Protein AF-A0A840I1Z5-F1 (afdb_monomer)

Mean predicted aligned error: 14.76 Å

pLDDT: mean 71.15, std 14.46, range [42.66, 92.38]

Radius of gyration: 22.09 Å; Cα contacts (8 Å, |Δi|>4): 33; chains: 1; bounding box: 58×57×35 Å

Organism: NCBI:txid1173995

Solvent-accessible surface area (backbone atoms only — not comparable to full-atom values): 5655 Å² total; per-residue (Å²): 132,91,75,90,80,50,57,66,56,56,51,31,54,74,70,66,71,47,53,74,72,56,42,54,51,51,52,50,53,30,59,77,65,73,41,53,72,72,54,46,46,54,48,43,53,55,50,51,50,51,51,51,50,48,54,54,38,64,70,34,73,67,56,36,52,54,52,51,52,52,53,51,52,50,53,55,58,62,56,63,79,67,66,72,81,78,79,87,85,77,79,88,133

Foldseek 3Di:
DQDDDALVLLVCLVVVNDDPVSVVNVVCVCVVVVHDSVRVNVVRVVVVVVVVVVVVCVVDPVSVVVVVVVVVVVVVVVVVVPDDPPDPDDDDD

Sequence (93 aa):
MVHLITEQDIHAYVDDELTPARRRAVEAFLADRHLSLAQAVTYLRTTFDLRSLKREIYADDALRGEVEALLARRRAKTGEEGAAPLEKSRSSS

Secondary structure (DSSP, 8-state):
------HHHHHHHHTT-S-HHHHHHHHHHHHHTT--HHHHHHHHHHHHHHHHHHHHHTTS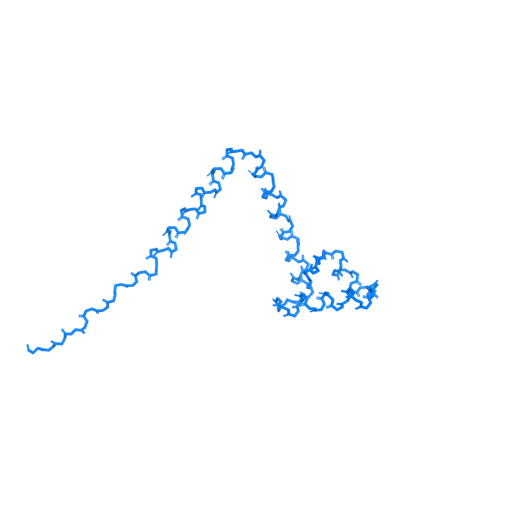HHHHHHHHHHHHHHHHHHHHTT-----------

Structure (mmCIF, N/CA/C/O backbone):
data_AF-A0A840I1Z5-F1
#
_entry.id   AF-A0A840I1Z5-F1
#
loop_
_atom_site.group_PDB
_atom_site.id
_atom_site.type_symbol
_atom_site.label_atom_id
_atom_site.label_alt_id
_atom_site.label_comp_id
_atom_site.label_asym_id
_atom_site.label_entity_id
_atom_site.label_seq_id
_atom_site.pdbx_PDB_ins_code
_atom_site.Cartn_x
_atom_site.Cartn_y
_atom_site.Cartn_z
_atom_site.occupancy
_atom_site.B_iso_or_equiv
_atom_site.auth_seq_id
_atom_site.auth_comp_id
_atom_site.auth_asym_id
_atom_site.auth_atom_id
_atom_site.pdbx_PDB_model_num
ATOM 1 N N . MET A 1 1 ? -10.570 -11.199 -6.498 1.00 45.41 1 MET A N 1
ATOM 2 C CA . MET A 1 1 ? -10.638 -9.814 -7.012 1.00 45.41 1 MET A CA 1
ATOM 3 C C . MET A 1 1 ? -9.496 -9.053 -6.356 1.00 45.41 1 MET A C 1
ATOM 5 O O . MET A 1 1 ? -9.431 -9.054 -5.136 1.00 45.41 1 MET A O 1
ATOM 9 N N . VAL A 1 2 ? -8.529 -8.537 -7.118 1.00 53.41 2 VAL A N 1
ATOM 10 C CA . VAL A 1 2 ? -7.357 -7.861 -6.531 1.00 53.41 2 VAL A CA 1
ATOM 11 C C . VAL A 1 2 ? -7.771 -6.432 -6.189 1.00 53.41 2 VAL A C 1
ATOM 13 O O . VAL A 1 2 ? -7.927 -5.604 -7.082 1.00 53.41 2 VAL A O 1
ATOM 16 N N . HIS A 1 3 ? -8.020 -6.153 -4.910 1.00 66.88 3 HIS A N 1
ATOM 17 C CA . HIS A 1 3 ? -8.313 -4.797 -4.457 1.00 66.88 3 HIS A CA 1
ATOM 18 C C . HIS A 1 3 ? -7.009 -4.001 -4.395 1.00 66.88 3 HIS A C 1
ATOM 20 O O . HIS A 1 3 ? -6.072 -4.383 -3.697 1.00 66.88 3 HIS A O 1
ATOM 26 N N . LEU A 1 4 ? -6.937 -2.901 -5.147 1.00 78.69 4 LEU A N 1
ATOM 27 C CA . LEU A 1 4 ? -5.826 -1.963 -5.034 1.00 78.69 4 LEU A CA 1
ATOM 28 C C . LEU A 1 4 ? -5.960 -1.227 -3.696 1.00 78.69 4 LEU A C 1
ATOM 30 O O . LEU A 1 4 ? -6.879 -0.422 -3.542 1.00 78.69 4 LEU A O 1
ATOM 34 N N . ILE A 1 5 ? -5.074 -1.544 -2.751 1.00 83.50 5 ILE A N 1
ATOM 35 C CA . ILE A 1 5 ? -4.946 -0.853 -1.464 1.00 83.50 5 ILE A CA 1
ATOM 36 C C . ILE A 1 5 ? -3.946 0.289 -1.620 1.00 83.50 5 ILE A C 1
ATOM 38 O O . ILE A 1 5 ? -2.858 0.098 -2.170 1.00 83.50 5 ILE A O 1
ATOM 42 N N . THR A 1 6 ? -4.334 1.475 -1.166 1.00 83.69 6 THR A N 1
ATOM 43 C CA . THR A 1 6 ? -3.532 2.701 -1.205 1.00 83.69 6 THR A CA 1
ATOM 44 C C . THR A 1 6 ? -3.112 3.128 0.196 1.00 83.69 6 THR A C 1
ATOM 46 O O . THR A 1 6 ? -3.621 2.613 1.189 1.00 83.69 6 THR A O 1
ATOM 49 N N . GLU A 1 7 ? -2.179 4.077 0.293 1.00 84.56 7 GLU A N 1
ATOM 50 C CA . GLU A 1 7 ? -1.791 4.653 1.588 1.00 84.56 7 GLU A CA 1
ATOM 51 C C . GLU A 1 7 ? -3.000 5.276 2.305 1.00 84.56 7 GLU A C 1
ATOM 53 O O . GLU A 1 7 ? -3.194 5.051 3.497 1.00 84.56 7 GLU A O 1
ATOM 58 N N . GLN A 1 8 ? -3.867 5.968 1.560 1.00 84.12 8 GLN A N 1
ATOM 59 C CA . GLN A 1 8 ? -5.093 6.562 2.092 1.00 84.12 8 GLN A CA 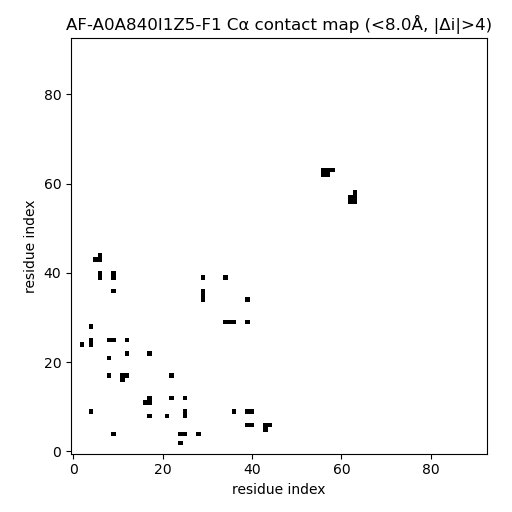1
ATOM 60 C C . GLN A 1 8 ? -6.041 5.511 2.689 1.00 84.12 8 GLN A C 1
ATOM 62 O O . GLN A 1 8 ? -6.656 5.771 3.719 1.00 84.12 8 GLN A O 1
ATOM 67 N N . ASP A 1 9 ? -6.124 4.311 2.099 1.00 85.38 9 ASP A N 1
ATOM 68 C CA . ASP A 1 9 ? -6.915 3.214 2.670 1.00 85.38 9 ASP A CA 1
ATOM 69 C C . ASP A 1 9 ? -6.349 2.754 4.030 1.00 85.38 9 ASP A C 1
ATOM 71 O O . ASP A 1 9 ? -7.118 2.398 4.918 1.00 85.38 9 ASP A O 1
ATOM 75 N N . ILE A 1 10 ? -5.023 2.769 4.221 1.00 86.69 10 ILE A N 1
ATOM 76 C CA . ILE A 1 10 ? -4.400 2.400 5.504 1.00 86.69 10 ILE A CA 1
ATOM 77 C C . ILE A 1 10 ? -4.654 3.472 6.571 1.00 86.69 10 ILE A C 1
ATOM 79 O O . ILE A 1 10 ? -4.932 3.120 7.714 1.00 86.69 10 ILE A O 1
ATOM 83 N N . HIS A 1 11 ? -4.612 4.757 6.209 1.00 85.75 11 HIS A N 1
ATOM 84 C CA . HIS A 1 11 ? -4.971 5.840 7.132 1.00 85.75 11 HIS A CA 1
ATOM 85 C C . HIS A 1 11 ? -6.443 5.762 7.546 1.00 85.75 11 HIS A C 1
ATOM 87 O O . HIS A 1 11 ? -6.731 5.641 8.732 1.00 85.75 11 HIS A O 1
ATOM 93 N N . ALA A 1 12 ? -7.359 5.654 6.580 1.00 87.50 12 ALA A N 1
ATOM 94 C CA . ALA A 1 12 ? -8.787 5.507 6.861 1.00 87.50 12 ALA A CA 1
ATOM 95 C C . ALA A 1 12 ? -9.119 4.232 7.666 1.00 87.50 12 ALA A C 1
ATOM 97 O O . ALA A 1 12 ? -10.129 4.185 8.363 1.00 87.50 12 ALA A O 1
ATOM 98 N N . TYR A 1 13 ? -8.296 3.178 7.577 1.00 88.81 13 TYR A N 1
ATOM 99 C CA . TYR A 1 13 ? -8.436 1.987 8.422 1.00 88.81 13 TYR A CA 1
ATOM 100 C C . TYR A 1 13 ? -8.129 2.289 9.895 1.00 88.81 13 TYR A C 1
ATOM 102 O O . TYR A 1 13 ? -8.809 1.764 10.773 1.00 88.81 13 TYR A O 1
ATOM 110 N N . VAL A 1 14 ? -7.118 3.120 10.166 1.00 87.69 14 VAL A N 1
ATOM 111 C CA . VAL A 1 14 ? -6.745 3.548 11.525 1.00 87.69 14 VAL A CA 1
ATOM 112 C C . VAL A 1 14 ? -7.781 4.509 12.103 1.00 87.69 14 VAL A C 1
ATOM 114 O O . VAL A 1 14 ? -8.120 4.388 13.277 1.00 87.69 14 VAL A O 1
ATOM 117 N N . ASP A 1 15 ? -8.316 5.402 11.271 1.00 90.25 15 ASP A N 1
ATOM 118 C CA . ASP A 1 15 ? -9.332 6.388 11.660 1.00 90.25 15 ASP A CA 1
ATOM 119 C C . ASP A 1 15 ? -10.759 5.795 11.741 1.00 90.25 15 ASP A C 1
ATOM 121 O O . ASP A 1 15 ? -11.717 6.496 12.051 1.00 90.25 15 ASP A O 1
ATOM 125 N N . ASP A 1 16 ? -10.912 4.487 11.495 1.00 87.81 16 ASP A N 1
ATOM 126 C CA . ASP A 1 16 ? -12.187 3.751 11.484 1.00 87.81 16 ASP A CA 1
ATOM 127 C C . ASP A 1 16 ? -13.192 4.221 10.401 1.00 87.81 16 ASP A C 1
ATOM 129 O O . ASP A 1 16 ? -14.354 3.819 10.394 1.00 87.81 16 ASP A O 1
ATOM 133 N N . GLU A 1 17 ? -12.735 4.998 9.415 1.00 92.38 17 GLU A N 1
ATOM 134 C CA . GLU A 1 17 ? -13.552 5.633 8.366 1.00 92.38 17 GLU A CA 1
ATOM 135 C C . GLU A 1 17 ? -13.815 4.735 7.139 1.00 92.38 17 GLU A C 1
ATOM 137 O O . GLU A 1 17 ? -14.483 5.129 6.177 1.00 92.38 17 GLU A O 1
ATOM 142 N N . LEU A 1 18 ? -13.301 3.501 7.133 1.00 89.56 18 LEU A N 1
ATOM 143 C CA . LEU A 1 18 ? -13.520 2.562 6.032 1.00 89.56 18 LEU A CA 1
ATOM 144 C C . LEU A 1 18 ? -14.888 1.880 6.077 1.00 89.56 18 LEU A C 1
ATOM 146 O O . LEU A 1 18 ? -15.329 1.354 7.099 1.00 89.56 18 LEU A O 1
ATOM 150 N N . THR A 1 19 ? -15.488 1.715 4.894 1.00 91.88 19 THR A N 1
ATOM 151 C CA . THR A 1 19 ? -16.639 0.816 4.728 1.00 91.88 19 THR A CA 1
ATOM 152 C C . THR A 1 19 ? -16.267 -0.633 5.089 1.00 91.88 19 THR A C 1
ATOM 154 O O . THR A 1 19 ? -15.121 -1.045 4.874 1.00 91.88 19 THR A O 1
ATOM 157 N N . PRO A 1 20 ? -17.220 -1.470 5.549 1.00 90.19 20 PRO A N 1
ATOM 158 C CA . PRO A 1 20 ? -16.931 -2.851 5.953 1.00 90.19 20 PRO A CA 1
ATOM 159 C C . PRO A 1 20 ? -16.268 -3.697 4.857 1.00 90.19 20 PRO A C 1
ATOM 161 O O . PRO A 1 20 ? -15.394 -4.516 5.133 1.00 90.19 20 PRO A O 1
ATOM 164 N N . ALA A 1 21 ? -16.651 -3.485 3.595 1.00 87.62 21 ALA A N 1
ATOM 165 C CA . ALA A 1 21 ? -16.045 -4.173 2.458 1.00 87.62 21 ALA A CA 1
ATOM 166 C C . ALA A 1 21 ? -14.585 -3.744 2.238 1.00 87.62 21 ALA A C 1
ATOM 168 O O . ALA A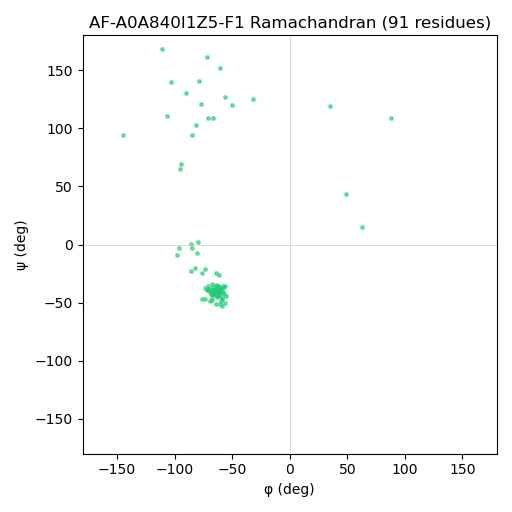 1 21 ? -13.729 -4.578 1.944 1.00 87.62 21 ALA A O 1
ATOM 169 N N . ARG A 1 22 ? -14.289 -2.450 2.405 1.00 85.88 22 ARG A N 1
ATOM 170 C CA . ARG A 1 22 ? -12.943 -1.901 2.221 1.00 85.88 22 ARG A CA 1
ATOM 171 C C . ARG A 1 22 ? -12.016 -2.275 3.372 1.00 85.88 22 ARG A C 1
ATOM 173 O O . ARG A 1 22 ? -10.871 -2.637 3.125 1.00 85.88 22 ARG A O 1
ATOM 180 N N . ARG A 1 23 ? -12.544 -2.304 4.597 1.00 89.75 23 ARG A N 1
ATOM 181 C CA . ARG A 1 23 ? -11.839 -2.799 5.783 1.00 89.75 23 ARG A CA 1
ATOM 182 C C . ARG A 1 23 ? -11.350 -4.233 5.591 1.00 89.75 23 ARG A C 1
ATOM 184 O O . ARG A 1 23 ? -10.160 -4.485 5.722 1.00 89.75 23 ARG A O 1
ATOM 191 N N . ARG A 1 24 ? -12.232 -5.141 5.156 1.00 89.94 24 ARG A N 1
ATOM 192 C CA . ARG A 1 24 ? -11.863 -6.538 4.854 1.00 89.94 24 ARG A CA 1
ATOM 193 C C . ARG A 1 24 ? -10.772 -6.648 3.790 1.00 89.94 24 ARG A C 1
ATOM 195 O O . ARG A 1 24 ? -9.933 -7.539 3.858 1.00 89.94 24 ARG A O 1
ATOM 202 N N . ALA A 1 25 ? -10.774 -5.754 2.801 1.00 87.19 25 ALA A N 1
ATOM 203 C CA . ALA A 1 25 ? -9.737 -5.730 1.774 1.00 87.19 25 ALA A CA 1
ATOM 204 C C . ALA A 1 25 ? -8.372 -5.289 2.337 1.00 87.19 25 ALA A C 1
ATOM 206 O O . ALA A 1 25 ? -7.351 -5.859 1.951 1.00 87.19 25 ALA A O 1
ATOM 207 N N . VAL A 1 26 ? -8.349 -4.324 3.264 1.00 85.75 26 VAL A N 1
ATOM 208 C CA . VAL A 1 26 ? -7.130 -3.910 3.982 1.00 85.75 26 VAL A CA 1
ATOM 209 C C . VAL A 1 26 ? -6.638 -5.018 4.914 1.00 85.75 26 VAL A C 1
ATOM 211 O O . VAL A 1 26 ? -5.459 -5.351 4.883 1.00 85.75 26 VAL A O 1
ATOM 214 N N . GLU A 1 27 ? -7.526 -5.652 5.678 1.00 88.50 27 GLU A N 1
ATOM 215 C CA . GLU A 1 27 ? -7.180 -6.783 6.552 1.00 88.50 27 GLU A CA 1
ATOM 216 C C . GLU A 1 27 ? -6.584 -7.948 5.758 1.00 88.50 27 GLU A C 1
ATOM 218 O O . GLU A 1 27 ? -5.533 -8.470 6.124 1.00 88.50 27 GLU A O 1
ATOM 223 N N . ALA A 1 28 ? -7.203 -8.313 4.631 1.00 87.19 28 ALA A N 1
ATOM 224 C CA . ALA A 1 28 ? -6.681 -9.344 3.740 1.00 87.19 28 ALA A CA 1
ATOM 225 C C . ALA A 1 28 ? -5.301 -8.970 3.182 1.00 87.19 28 ALA A C 1
ATOM 227 O O . ALA A 1 28 ? -4.421 -9.819 3.112 1.00 87.19 28 ALA A O 1
ATOM 228 N N . PHE A 1 29 ? -5.090 -7.702 2.824 1.0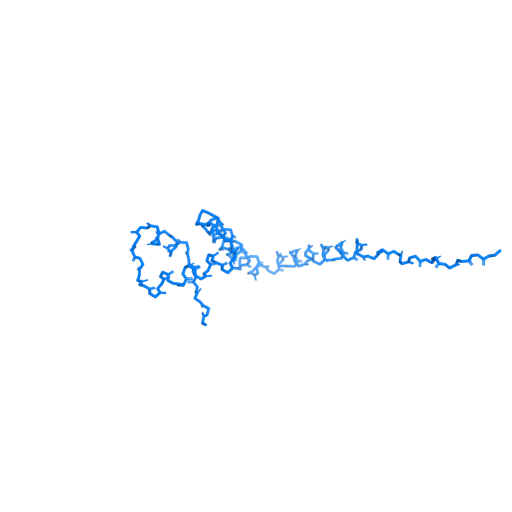0 85.38 29 PHE A N 1
ATOM 229 C CA . PHE A 1 29 ? -3.798 -7.205 2.353 1.00 85.38 29 PHE A CA 1
ATOM 230 C C . PHE A 1 29 ? -2.707 -7.270 3.431 1.00 85.38 29 PHE A C 1
ATOM 232 O O . PHE A 1 29 ? -1.581 -7.675 3.141 1.00 85.38 29 PHE A O 1
ATOM 239 N N . LEU A 1 30 ? -3.028 -6.889 4.670 1.00 85.69 30 LEU A N 1
ATOM 240 C CA . LEU A 1 30 ? -2.099 -6.958 5.800 1.00 85.69 30 LEU A CA 1
ATOM 241 C C . LEU A 1 30 ? -1.768 -8.413 6.157 1.00 85.69 30 LEU A C 1
ATOM 243 O O . LEU A 1 30 ? -0.601 -8.733 6.385 1.00 85.69 30 LEU A O 1
ATOM 247 N N . ALA A 1 31 ? -2.778 -9.288 6.156 1.00 86.19 31 ALA A N 1
ATOM 248 C CA . ALA A 1 31 ? -2.636 -10.707 6.465 1.00 86.19 31 ALA A CA 1
ATOM 249 C C . ALA A 1 31 ? -1.821 -11.459 5.402 1.00 86.19 31 ALA A C 1
ATOM 251 O O . ALA A 1 31 ? -0.880 -12.161 5.756 1.00 86.19 31 ALA A O 1
ATOM 252 N N . ASP A 1 32 ? -2.130 -11.267 4.116 1.00 83.31 32 ASP A N 1
ATOM 253 C CA . ASP A 1 32 ? -1.434 -11.905 2.985 1.00 83.31 32 ASP A CA 1
ATOM 254 C C . ASP A 1 32 ? 0.067 -11.594 2.982 1.00 83.31 32 ASP A C 1
ATOM 256 O O . ASP A 1 32 ? 0.903 -12.445 2.684 1.00 83.31 32 ASP A O 1
ATOM 260 N N . ARG A 1 33 ? 0.422 -10.365 3.364 1.00 78.81 33 ARG A N 1
ATOM 261 C CA . ARG A 1 33 ? 1.810 -9.896 3.354 1.00 78.81 33 ARG A CA 1
ATOM 262 C C . ARG A 1 33 ? 2.509 -10.010 4.703 1.00 78.81 33 ARG A C 1
ATOM 264 O O . ARG A 1 33 ? 3.688 -9.674 4.780 1.00 78.81 33 ARG A O 1
ATOM 271 N N . HIS A 1 34 ? 1.802 -10.451 5.744 1.00 83.44 34 HIS A N 1
ATOM 272 C CA . HIS A 1 34 ? 2.282 -10.458 7.126 1.00 83.44 34 HIS A CA 1
ATOM 273 C C . HIS A 1 34 ? 2.881 -9.103 7.558 1.00 83.44 34 HIS A C 1
ATOM 275 O O . HIS A 1 34 ? 3.945 -9.045 8.174 1.00 83.44 34 HIS A O 1
ATOM 281 N N . LEU A 1 35 ? 2.215 -7.999 7.206 1.00 82.25 35 LEU A N 1
ATOM 282 C CA . LEU A 1 35 ? 2.688 -6.642 7.494 1.00 82.25 35 LEU A CA 1
ATOM 283 C C . LEU A 1 35 ? 1.922 -6.026 8.664 1.00 82.25 35 LEU A C 1
ATOM 285 O O . LEU A 1 35 ? 0.699 -6.123 8.745 1.00 82.25 35 LEU A O 1
ATOM 289 N N . SER A 1 36 ? 2.634 -5.302 9.528 1.00 86.25 36 SER A N 1
ATOM 290 C CA . SER A 1 36 ? 1.998 -4.332 10.426 1.00 86.25 36 SER A CA 1
ATOM 291 C C . SER A 1 36 ? 1.517 -3.097 9.654 1.00 86.25 36 SER A C 1
ATOM 293 O O . SER A 1 36 ? 2.013 -2.799 8.567 1.00 86.25 36 SER A O 1
ATOM 295 N N . LEU A 1 37 ?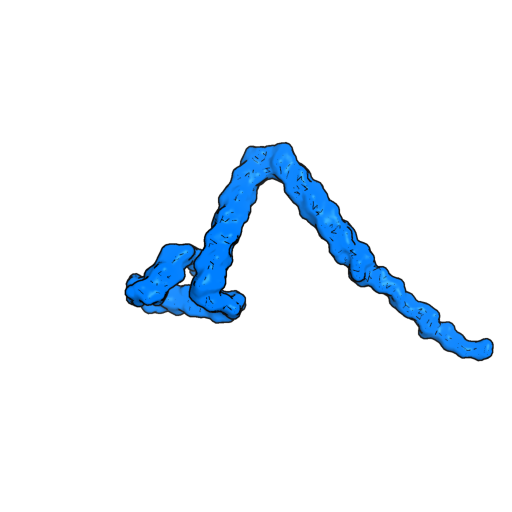 0.596 -2.326 10.240 1.00 81.31 37 LEU A N 1
ATOM 296 C CA . LEU A 1 37 ? 0.088 -1.078 9.651 1.00 81.31 37 LEU A CA 1
ATOM 297 C C . LEU A 1 37 ? 1.212 -0.087 9.312 1.00 81.31 37 LEU A C 1
ATOM 299 O O . LEU A 1 37 ? 1.250 0.449 8.207 1.00 81.31 37 LEU A O 1
ATOM 303 N N . ALA A 1 38 ? 2.174 0.101 10.222 1.00 78.06 38 ALA A N 1
ATOM 304 C CA . ALA A 1 38 ? 3.321 0.977 9.987 1.00 78.06 38 ALA A CA 1
ATOM 305 C C . ALA A 1 38 ? 4.174 0.495 8.800 1.00 78.06 38 ALA A C 1
ATOM 307 O O . ALA A 1 38 ? 4.548 1.286 7.934 1.00 78.06 38 ALA A O 1
ATOM 308 N N . GLN A 1 39 ? 4.425 -0.816 8.710 1.00 81.44 39 GLN A N 1
ATOM 309 C CA . GLN A 1 39 ? 5.151 -1.403 7.582 1.00 81.44 39 GLN A CA 1
ATOM 310 C C . GLN A 1 39 ? 4.360 -1.307 6.274 1.00 81.44 39 GLN A C 1
ATOM 312 O O . GLN A 1 39 ? 4.963 -1.111 5.222 1.00 81.44 39 GLN A O 1
ATOM 317 N N . ALA A 1 40 ? 3.030 -1.405 6.321 1.00 81.31 40 ALA A N 1
ATOM 318 C CA . ALA A 1 40 ? 2.170 -1.264 5.153 1.00 81.31 40 ALA A CA 1
ATOM 319 C C . ALA A 1 40 ? 2.236 0.149 4.556 1.00 81.31 40 ALA A C 1
ATOM 321 O O . ALA A 1 40 ? 2.362 0.274 3.338 1.00 81.31 40 A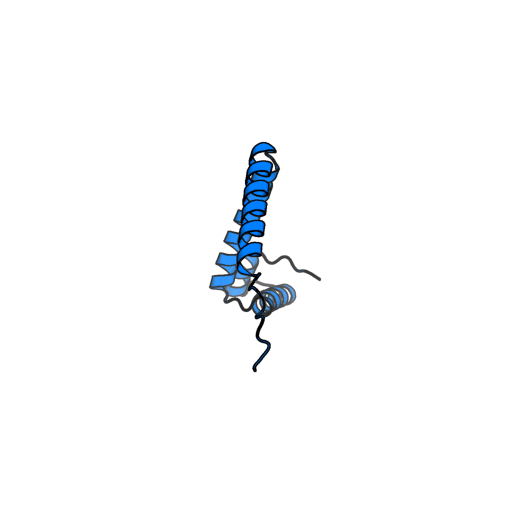LA A O 1
ATOM 322 N N . VAL A 1 41 ? 2.245 1.199 5.386 1.00 80.50 41 VAL A N 1
ATOM 323 C CA . VAL A 1 41 ? 2.445 2.588 4.925 1.00 80.50 41 VAL A CA 1
ATOM 324 C C . VAL A 1 41 ? 3.808 2.736 4.246 1.00 80.50 41 VAL A C 1
ATOM 326 O O . VAL A 1 41 ? 3.891 3.178 3.100 1.00 80.50 41 VAL A O 1
ATOM 329 N N . THR A 1 42 ? 4.891 2.295 4.894 1.00 79.88 42 THR A N 1
ATOM 330 C CA . THR A 1 42 ? 6.240 2.357 4.304 1.00 79.88 42 THR A CA 1
ATOM 331 C C . THR A 1 42 ? 6.337 1.566 2.998 1.00 79.88 42 THR A C 1
ATOM 333 O O . THR A 1 42 ? 6.928 2.044 2.025 1.00 79.88 42 THR A O 1
ATOM 336 N N . TYR A 1 43 ? 5.734 0.377 2.953 1.00 78.31 43 TYR A N 1
ATOM 337 C CA . TYR A 1 43 ? 5.685 -0.478 1.771 1.00 78.31 43 TYR A CA 1
ATOM 338 C C . TYR A 1 43 ? 4.943 0.198 0.614 1.00 78.31 43 TYR A C 1
ATOM 340 O O . TYR A 1 43 ? 5.404 0.158 -0.528 1.00 78.31 43 TYR A O 1
ATOM 348 N N . LEU A 1 44 ? 3.803 0.835 0.886 1.00 78.56 44 LEU A N 1
ATOM 349 C CA . LEU A 1 44 ? 3.014 1.516 -0.137 1.00 78.56 44 LEU A CA 1
ATOM 350 C C . LEU A 1 44 ? 3.756 2.731 -0.689 1.00 78.56 44 LEU A C 1
ATOM 352 O O . LEU A 1 44 ? 3.823 2.866 -1.909 1.00 78.56 44 LEU A O 1
ATOM 356 N N . ARG A 1 45 ? 4.401 3.533 0.168 1.00 74.94 45 ARG A N 1
ATOM 357 C CA . ARG A 1 45 ? 5.240 4.668 -0.255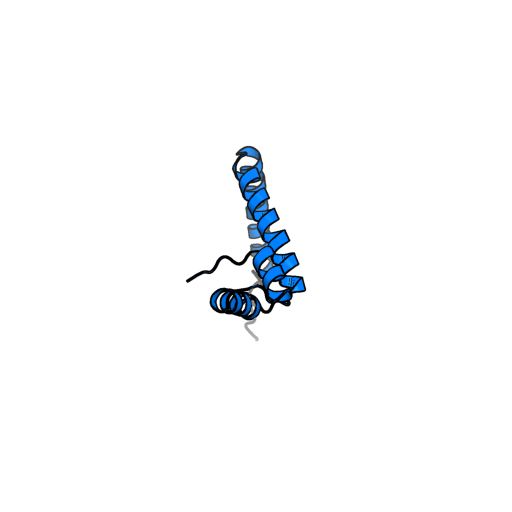 1.00 74.94 45 ARG A CA 1
ATOM 358 C C . ARG A 1 45 ? 6.382 4.232 -1.157 1.00 74.94 45 ARG A C 1
ATOM 360 O O . ARG A 1 45 ? 6.510 4.738 -2.264 1.00 74.94 45 ARG A O 1
ATOM 367 N N . THR A 1 46 ? 7.171 3.253 -0.720 1.00 75.00 46 THR A N 1
ATOM 368 C CA . THR A 1 46 ? 8.315 2.747 -1.498 1.00 75.00 46 THR A CA 1
ATOM 369 C C . THR A 1 46 ? 7.883 2.080 -2.803 1.00 75.00 46 THR A C 1
ATOM 371 O O . THR A 1 46 ? 8.520 2.271 -3.835 1.00 75.00 46 THR A O 1
ATOM 374 N N . THR A 1 47 ? 6.775 1.338 -2.803 1.00 69.31 47 THR A N 1
ATOM 375 C CA . THR A 1 47 ? 6.274 0.670 -4.013 1.00 69.31 47 THR A CA 1
ATOM 376 C C . THR A 1 47 ? 5.685 1.659 -5.021 1.00 69.31 47 THR A C 1
ATOM 378 O O . THR A 1 47 ? 5.873 1.482 -6.228 1.00 69.31 47 THR A O 1
ATOM 381 N N . PHE A 1 48 ? 4.971 2.692 -4.562 1.00 64.62 48 PHE A N 1
ATOM 382 C CA . PHE A 1 48 ? 4.452 3.739 -5.445 1.00 64.62 48 PHE A CA 1
ATOM 383 C C . PHE A 1 48 ? 5.573 4.597 -6.020 1.00 64.62 48 PHE A C 1
ATOM 385 O O . PHE A 1 48 ? 5.566 4.842 -7.224 1.00 64.62 48 PHE A O 1
ATOM 392 N N . ASP A 1 49 ? 6.550 4.975 -5.198 1.00 63.53 49 ASP A N 1
ATOM 393 C CA . ASP A 1 49 ? 7.719 5.741 -5.624 1.00 63.53 49 ASP A CA 1
ATOM 394 C C . ASP A 1 49 ? 8.508 4.979 -6.700 1.00 63.53 49 ASP A C 1
ATOM 396 O O . ASP A 1 49 ? 8.695 5.477 -7.807 1.00 63.53 49 ASP A O 1
ATOM 400 N N . LEU A 1 50 ? 8.798 3.693 -6.466 1.00 59.22 50 LEU A N 1
ATOM 401 C CA . LEU A 1 50 ? 9.450 2.828 -7.453 1.00 59.22 50 LEU A CA 1
ATOM 402 C C . LEU A 1 50 ? 8.629 2.636 -8.735 1.00 59.22 50 LEU A C 1
ATOM 404 O O . LEU A 1 50 ? 9.206 2.540 -9.817 1.00 59.22 50 LEU A O 1
ATOM 408 N N . ARG A 1 51 ? 7.292 2.562 -8.664 1.00 62.31 51 ARG A N 1
ATOM 409 C CA . ARG A 1 51 ? 6.442 2.479 -9.869 1.00 62.31 51 ARG A CA 1
ATOM 410 C C . ARG A 1 51 ? 6.411 3.788 -10.652 1.00 62.31 51 ARG A C 1
ATOM 412 O O . ARG A 1 51 ? 6.323 3.734 -11.879 1.00 62.31 51 ARG A O 1
ATOM 419 N N . SER A 1 52 ? 6.445 4.927 -9.970 1.00 59.84 52 SER A N 1
ATOM 420 C CA . SER A 1 52 ? 6.519 6.251 -10.592 1.00 59.84 52 SER A CA 1
ATOM 421 C C . SER A 1 52 ? 7.881 6.461 -11.248 1.00 59.84 52 SER A C 1
ATOM 423 O O . SER A 1 52 ? 7.923 6.723 -12.448 1.00 59.84 52 SER A O 1
ATOM 425 N N . LEU A 1 53 ? 8.974 6.176 -10.532 1.00 57.47 53 LEU A N 1
ATOM 426 C CA . LEU A 1 53 ? 10.333 6.153 -11.081 1.00 57.47 53 LEU A CA 1
ATOM 427 C C . LEU A 1 53 ? 10.456 5.181 -12.251 1.00 57.47 53 LEU A C 1
ATOM 429 O O . LEU A 1 53 ? 11.021 5.530 -13.275 1.00 57.47 53 LEU A O 1
ATOM 433 N N . LYS A 1 54 ? 9.876 3.978 -12.166 1.00 60.41 54 LYS A N 1
ATOM 434 C CA . LYS A 1 54 ? 9.867 3.042 -13.298 1.00 60.41 54 LYS A CA 1
ATOM 435 C C . LYS A 1 54 ? 9.151 3.636 -14.511 1.00 60.41 54 LYS A C 1
ATOM 437 O O . LYS A 1 54 ? 9.590 3.411 -15.628 1.00 60.41 54 LYS A O 1
ATOM 442 N N . ARG A 1 55 ? 8.057 4.376 -14.327 1.00 61.84 55 ARG A N 1
ATOM 443 C CA . ARG A 1 55 ? 7.362 5.029 -15.446 1.00 61.84 55 ARG A CA 1
ATOM 444 C C . ARG A 1 55 ? 8.231 6.099 -16.108 1.00 61.84 55 ARG A C 1
ATOM 446 O O . ARG A 1 55 ? 8.224 6.183 -17.326 1.00 61.84 55 ARG A O 1
ATOM 453 N N . GLU A 1 56 ? 8.981 6.854 -15.316 1.00 59.91 56 GLU A N 1
ATOM 454 C CA . GLU A 1 56 ? 9.878 7.915 -15.784 1.00 59.91 56 GLU A CA 1
ATOM 455 C C . GLU A 1 56 ? 11.141 7.349 -16.456 1.00 59.91 56 GLU A C 1
ATOM 457 O O . GLU A 1 56 ? 11.448 7.689 -17.592 1.00 59.91 56 GLU A O 1
ATOM 462 N N . ILE A 1 57 ? 11.788 6.364 -15.827 1.00 57.69 57 ILE A N 1
ATOM 463 C CA . ILE A 1 57 ? 12.932 5.618 -16.377 1.00 57.69 57 ILE A CA 1
ATOM 464 C C . ILE A 1 57 ? 12.557 4.916 -17.684 1.00 57.69 57 ILE A C 1
ATOM 466 O O . ILE A 1 57 ? 13.365 4.845 -18.596 1.00 57.69 57 ILE A O 1
ATOM 470 N N . TYR A 1 58 ? 11.339 4.377 -17.798 1.00 57.47 58 TYR A N 1
ATOM 471 C CA . TYR A 1 58 ? 10.878 3.750 -19.037 1.00 57.47 58 TYR A CA 1
ATOM 472 C C . TYR A 1 58 ? 10.284 4.755 -20.031 1.00 57.47 58 TYR A C 1
ATOM 474 O O . TYR A 1 58 ? 9.946 4.338 -21.132 1.00 57.47 58 TYR A O 1
ATOM 482 N N . ALA A 1 59 ? 10.162 6.041 -19.708 1.00 64.94 59 ALA A N 1
ATOM 483 C CA . ALA A 1 59 ? 9.874 7.077 -20.701 1.00 64.94 59 ALA A CA 1
ATOM 484 C C . ALA A 1 59 ? 11.152 7.536 -21.430 1.00 64.94 59 ALA A C 1
ATOM 486 O O . ALA A 1 59 ? 11.063 8.051 -22.539 1.00 64.94 59 ALA A O 1
ATOM 487 N N . ASP A 1 60 ? 12.323 7.292 -20.836 1.00 65.75 60 ASP A N 1
ATOM 488 C CA . ASP A 1 60 ? 13.638 7.604 -21.391 1.00 65.75 60 ASP A CA 1
ATOM 489 C C . ASP A 1 60 ? 14.345 6.315 -21.860 1.00 65.75 60 ASP A C 1
ATOM 491 O O . ASP A 1 60 ? 14.716 5.448 -21.066 1.00 65.75 60 ASP A O 1
ATOM 495 N N . ASP A 1 61 ? 14.500 6.146 -23.177 1.00 64.06 61 ASP A N 1
ATOM 496 C CA . ASP A 1 61 ? 15.078 4.929 -23.765 1.00 64.06 61 ASP A CA 1
ATOM 497 C C . ASP A 1 61 ? 16.552 4.692 -23.374 1.00 64.06 61 ASP A C 1
ATOM 499 O O . ASP A 1 61 ? 16.986 3.536 -23.342 1.00 64.06 61 ASP A O 1
ATOM 503 N N . ALA A 1 62 ? 17.316 5.733 -23.019 1.00 67.38 62 ALA A N 1
ATOM 504 C CA . ALA A 1 62 ? 18.707 5.584 -22.585 1.00 67.38 62 ALA A CA 1
ATOM 505 C C . ALA A 1 62 ? 18.785 5.063 -21.141 1.00 67.38 62 ALA A C 1
ATOM 507 O O . ALA A 1 62 ? 19.469 4.073 -20.863 1.00 67.38 62 ALA A O 1
ATOM 508 N N . LEU A 1 63 ? 18.002 5.659 -20.238 1.00 63.69 63 LEU A N 1
ATOM 509 C CA . LEU A 1 63 ? 17.885 5.230 -18.839 1.00 63.69 63 LEU A CA 1
ATOM 510 C C . LEU A 1 63 ? 17.302 3.816 -18.709 1.00 63.69 63 LEU A C 1
ATOM 512 O O . LEU A 1 63 ? 17.738 3.032 -17.860 1.00 63.69 63 LEU A O 1
ATOM 516 N N . ARG A 1 64 ? 16.358 3.450 -19.584 1.00 64.69 64 ARG A N 1
ATOM 517 C CA . ARG A 1 64 ? 15.818 2.087 -19.660 1.00 64.69 64 ARG A CA 1
ATOM 518 C C . ARG A 1 64 ? 16.914 1.058 -19.952 1.00 64.69 64 ARG A C 1
ATOM 520 O O . ARG A 1 64 ? 16.993 0.048 -19.250 1.00 64.69 64 ARG A O 1
ATOM 527 N N . GLY A 1 65 ? 17.775 1.332 -20.935 1.00 68.56 65 GLY A N 1
ATOM 528 C CA . GLY A 1 65 ? 18.875 0.443 -21.319 1.00 68.56 65 GLY A CA 1
ATOM 529 C C . GLY A 1 65 ? 19.896 0.230 -20.198 1.00 68.56 65 GLY A C 1
ATOM 530 O O . GLY A 1 65 ? 20.332 -0.899 -19.957 1.00 68.56 65 GLY A O 1
ATOM 531 N N . GLU A 1 66 ? 20.231 1.284 -19.452 1.00 71.44 66 GLU A N 1
ATOM 532 C CA . GLU A 1 66 ? 21.149 1.188 -18.310 1.00 71.44 66 GLU A CA 1
ATOM 533 C C . GLU A 1 66 ? 20.580 0.339 -17.166 1.00 71.44 66 GLU A C 1
ATOM 535 O O . GLU A 1 66 ? 21.279 -0.518 -16.612 1.00 71.44 66 GLU A O 1
ATOM 540 N N . VAL A 1 67 ? 19.297 0.514 -16.839 1.00 69.50 67 VAL A N 1
ATOM 541 C CA . VAL A 1 67 ? 18.636 -0.268 -15.785 1.00 69.50 67 VAL A CA 1
ATOM 542 C C . VAL A 1 67 ? 18.500 -1.739 -16.182 1.00 69.50 67 VAL A C 1
ATOM 544 O O . VAL A 1 67 ? 18.744 -2.621 -15.353 1.00 69.50 67 VAL A O 1
ATOM 547 N N . GLU A 1 68 ? 18.169 -2.037 -17.439 1.00 73.31 68 GLU A N 1
ATOM 548 C CA . GLU A 1 68 ? 18.127 -3.415 -17.943 1.00 73.31 68 GLU A CA 1
ATOM 549 C C . GLU A 1 68 ? 19.508 -4.082 -17.911 1.00 73.31 68 GLU A C 1
ATOM 551 O O . GLU A 1 68 ? 19.629 -5.215 -17.432 1.00 73.31 68 GLU A O 1
ATOM 556 N N . ALA A 1 69 ? 20.564 -3.372 -18.318 1.00 74.56 69 ALA A N 1
ATOM 557 C CA . ALA A 1 69 ? 21.936 -3.870 -18.246 1.00 74.56 69 ALA A CA 1
ATOM 558 C C . ALA A 1 69 ? 22.375 -4.149 -16.797 1.00 74.56 69 ALA A C 1
ATOM 560 O O . ALA A 1 69 ? 23.027 -5.161 -16.516 1.00 74.56 69 ALA A O 1
ATOM 561 N N . LEU A 1 70 ? 21.986 -3.290 -15.852 1.00 73.12 70 LEU A N 1
ATOM 562 C CA . LEU A 1 70 ? 22.307 -3.449 -14.435 1.00 73.12 70 LEU A CA 1
ATOM 563 C C . LEU A 1 70 ? 21.562 -4.639 -13.804 1.00 73.12 70 LEU A C 1
ATOM 565 O O . LEU A 1 70 ? 22.158 -5.427 -13.062 1.00 73.12 70 LEU A O 1
ATOM 569 N N . LEU A 1 71 ? 20.285 -4.832 -14.148 1.00 72.69 71 LEU A N 1
ATOM 570 C CA . LEU A 1 71 ? 19.495 -5.992 -13.721 1.00 72.69 71 LEU A CA 1
ATOM 571 C C . LEU A 1 71 ? 20.012 -7.304 -14.332 1.00 72.69 71 LEU A C 1
ATOM 573 O O . LEU A 1 71 ? 20.067 -8.320 -13.633 1.00 72.69 71 LEU A O 1
ATOM 577 N N . ALA A 1 72 ? 20.433 -7.286 -15.599 1.00 72.81 72 ALA A N 1
ATOM 578 C CA . ALA A 1 72 ? 21.044 -8.434 -16.266 1.00 72.81 72 ALA A CA 1
ATOM 579 C C . ALA A 1 72 ? 22.363 -8.846 -15.591 1.00 72.81 72 ALA A C 1
ATOM 581 O O . ALA A 1 72 ? 22.552 -10.021 -15.272 1.00 72.81 72 ALA A O 1
ATOM 582 N N . ARG A 1 73 ? 23.235 -7.878 -15.269 1.00 70.62 73 ARG A N 1
ATOM 583 C CA . ARG A 1 73 ? 24.485 -8.123 -14.525 1.00 70.62 73 ARG A CA 1
ATOM 584 C C . ARG A 1 73 ? 24.234 -8.706 -13.136 1.00 70.62 73 ARG A C 1
ATOM 586 O O . ARG A 1 73 ? 24.947 -9.613 -12.714 1.00 70.62 73 ARG A O 1
ATOM 593 N N . ARG A 1 74 ? 23.205 -8.230 -12.428 1.00 67.69 74 ARG A N 1
ATOM 594 C CA . ARG A 1 74 ? 22.843 -8.768 -11.108 1.00 67.69 74 ARG A CA 1
ATOM 595 C C . ARG A 1 74 ? 22.340 -10.210 -11.193 1.00 67.69 74 ARG A C 1
ATOM 597 O O . ARG A 1 74 ? 22.739 -11.022 -10.368 1.00 67.69 74 ARG A O 1
ATOM 604 N N . ARG A 1 75 ? 21.522 -10.547 -12.197 1.00 62.91 75 ARG A N 1
ATOM 605 C CA . ARG A 1 75 ? 21.079 -11.934 -12.439 1.00 62.91 75 ARG A CA 1
ATOM 606 C C . ARG A 1 75 ? 22.245 -12.867 -12.759 1.00 62.91 75 ARG A C 1
ATOM 608 O O . ARG A 1 75 ? 22.271 -13.970 -12.229 1.00 62.91 75 ARG A O 1
ATOM 615 N N . ALA A 1 76 ? 23.208 -12.418 -13.565 1.00 63.75 76 ALA A N 1
ATOM 616 C CA . ALA A 1 76 ? 24.415 -13.191 -13.859 1.00 63.75 76 ALA A CA 1
ATOM 617 C C . ALA A 1 76 ? 25.240 -13.455 -12.588 1.00 63.75 76 ALA A C 1
ATOM 619 O O . ALA A 1 76 ? 25.624 -14.589 -12.329 1.00 63.75 76 ALA A O 1
ATOM 620 N N . LYS A 1 77 ? 25.407 -12.436 -11.735 1.00 56.84 77 LYS A N 1
ATOM 621 C CA . LYS A 1 77 ? 26.151 -12.557 -10.474 1.00 56.84 77 LYS A CA 1
ATOM 622 C C . LYS A 1 77 ? 25.469 -13.482 -9.453 1.00 56.84 77 LYS A C 1
ATOM 624 O O . LYS A 1 77 ? 26.143 -14.237 -8.770 1.00 56.84 77 LYS A O 1
ATOM 629 N N . THR A 1 78 ? 24.136 -13.473 -9.380 1.00 52.75 78 THR A N 1
ATOM 630 C CA . THR A 1 78 ? 23.370 -14.403 -8.526 1.00 52.75 78 THR A CA 1
ATOM 631 C C . THR A 1 78 ? 23.343 -15.837 -9.082 1.00 52.75 78 THR A C 1
ATOM 633 O O . THR A 1 78 ? 23.130 -16.776 -8.324 1.00 52.75 78 THR A O 1
ATOM 636 N N . GLY A 1 79 ? 23.588 -16.027 -10.383 1.00 51.94 79 GLY A N 1
ATOM 637 C CA . GLY A 1 79 ? 23.699 -17.349 -11.007 1.00 51.94 79 GLY A CA 1
ATOM 638 C C . GLY A 1 79 ? 25.022 -18.074 -10.730 1.00 51.94 79 GLY A C 1
ATOM 639 O O . GLY A 1 79 ? 25.043 -19.301 -10.760 1.00 51.94 79 GLY A O 1
ATOM 640 N N . GLU A 1 80 ? 26.106 -17.353 -10.426 1.00 49.47 80 GLU A N 1
ATOM 641 C CA . GLU A 1 80 ? 27.424 -17.958 -10.166 1.00 49.47 80 GLU A CA 1
ATOM 642 C C . GLU A 1 80 ? 27.634 -18.414 -8.711 1.00 49.47 80 GLU A C 1
ATOM 644 O O . GLU A 1 80 ? 28.405 -19.339 -8.477 1.00 49.47 80 GLU A O 1
ATOM 649 N N . GLU A 1 81 ? 26.910 -17.867 -7.728 1.00 45.94 81 GLU A N 1
ATOM 650 C CA . GLU A 1 81 ? 26.994 -18.332 -6.325 1.00 45.94 81 GLU A CA 1
ATOM 651 C C . GLU A 1 81 ? 26.165 -19.606 -6.043 1.00 45.94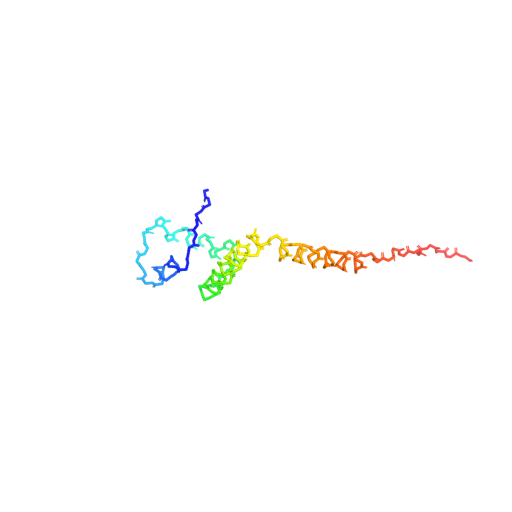 81 GLU A C 1
ATOM 653 O O . GLU A 1 81 ? 26.271 -20.189 -4.966 1.00 45.94 81 GLU A O 1
ATOM 658 N N . GLY A 1 82 ? 25.354 -20.075 -7.003 1.00 42.66 82 GLY A N 1
ATOM 659 C CA . GLY A 1 82 ? 24.508 -21.271 -6.865 1.00 42.66 82 GLY A CA 1
ATOM 660 C C . GLY A 1 82 ? 25.076 -22.562 -7.467 1.00 42.66 82 GLY A C 1
ATOM 661 O O . GLY A 1 82 ? 24.509 -23.632 -7.249 1.00 42.66 82 GLY A O 1
ATOM 662 N N . ALA A 1 83 ? 26.181 -22.501 -8.213 1.00 47.31 83 ALA A N 1
ATOM 663 C CA . ALA A 1 83 ? 26.821 -23.683 -8.789 1.00 47.31 83 ALA A CA 1
ATOM 664 C C . ALA A 1 83 ? 27.933 -24.194 -7.862 1.00 47.31 83 ALA A C 1
ATOM 666 O O . ALA A 1 83 ? 29.120 -24.111 -8.172 1.00 47.31 83 ALA A O 1
ATOM 667 N N . ALA A 1 84 ? 27.542 -24.738 -6.707 1.00 46.09 84 ALA A N 1
ATOM 668 C CA . ALA A 1 84 ? 28.432 -25.601 -5.941 1.00 46.09 84 ALA A CA 1
ATOM 669 C C . ALA A 1 84 ? 28.883 -26.767 -6.849 1.00 46.09 84 ALA A C 1
ATOM 671 O O . ALA A 1 84 ? 28.024 -27.446 -7.424 1.00 46.09 84 ALA A O 1
ATOM 672 N N . PRO A 1 85 ? 30.194 -27.029 -7.009 1.00 43.47 85 PRO A N 1
ATOM 673 C CA . PRO A 1 85 ? 30.640 -28.226 -7.696 1.00 43.47 85 PRO A CA 1
ATOM 674 C C . PRO A 1 85 ? 30.232 -29.424 -6.838 1.00 43.47 85 PRO A C 1
ATOM 676 O O . PRO A 1 85 ? 30.767 -29.637 -5.752 1.00 43.47 85 PRO A O 1
ATOM 679 N N . LEU A 1 86 ? 29.236 -30.172 -7.319 1.00 52.91 86 LEU A N 1
ATOM 680 C CA . LEU A 1 86 ? 28.823 -31.450 -6.752 1.00 52.91 86 LEU A CA 1
ATOM 681 C C . LEU A 1 86 ? 30.055 -32.338 -6.569 1.00 52.91 86 LEU A C 1
ATOM 683 O O . LEU A 1 86 ? 30.767 -32.654 -7.526 1.00 52.91 86 LEU A O 1
ATOM 687 N N . GLU A 1 87 ? 30.272 -32.706 -5.309 1.00 47.62 87 GLU A N 1
ATOM 688 C CA . GLU A 1 87 ? 31.212 -33.707 -4.833 1.00 47.62 87 GLU A CA 1
ATOM 689 C C . GLU A 1 87 ? 31.416 -34.848 -5.829 1.00 47.62 87 GLU A C 1
ATOM 691 O O . GLU A 1 87 ? 30.489 -35.583 -6.177 1.00 47.62 87 GLU A O 1
ATOM 696 N N . LYS A 1 88 ? 32.677 -35.088 -6.186 1.00 47.31 88 LYS A N 1
ATOM 697 C CA . LYS A 1 88 ? 33.110 -36.400 -6.659 1.00 47.31 88 LYS A CA 1
ATOM 698 C C . LYS A 1 88 ? 33.699 -37.177 -5.481 1.00 47.31 88 LYS A C 1
ATOM 700 O O . LYS A 1 88 ? 34.880 -37.496 -5.455 1.00 47.31 88 LYS A O 1
ATOM 705 N N . SER A 1 89 ? 32.845 -37.488 -4.511 1.00 53.47 89 SER A N 1
ATOM 706 C CA . SER A 1 89 ? 33.097 -38.525 -3.509 1.00 53.47 89 SER A CA 1
ATOM 707 C C . SER A 1 89 ? 32.667 -39.875 -4.089 1.00 53.47 89 SER A C 1
ATOM 709 O O . SER A 1 89 ? 31.496 -40.239 -4.033 1.00 53.47 89 SER A O 1
ATOM 711 N N . ARG A 1 90 ? 33.612 -40.614 -4.680 1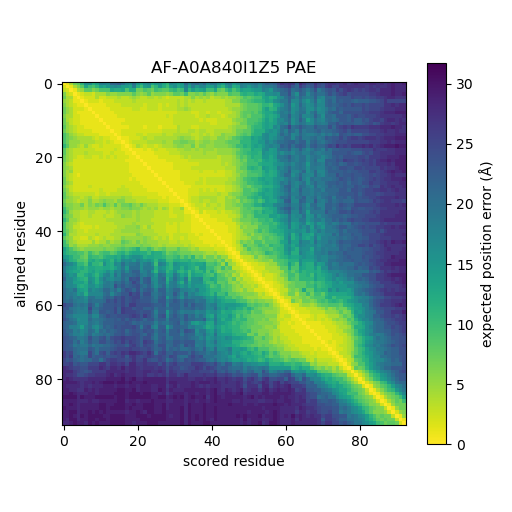.00 50.94 90 ARG A N 1
ATOM 712 C CA . ARG A 1 90 ? 33.599 -42.090 -4.779 1.00 50.94 90 ARG A CA 1
ATOM 713 C C . ARG A 1 90 ? 35.054 -42.543 -4.666 1.00 50.94 90 ARG A C 1
ATOM 715 O O . ARG A 1 90 ? 35.837 -42.308 -5.574 1.00 50.94 90 ARG A O 1
ATOM 722 N N . SER A 1 91 ? 35.486 -42.877 -3.454 1.00 51.84 91 SER A N 1
ATOM 723 C CA . SER A 1 91 ? 35.490 -44.240 -2.895 1.00 51.84 91 SER A CA 1
ATOM 724 C C . SER A 1 91 ? 36.772 -44.993 -3.247 1.00 51.84 91 SER A C 1
ATOM 726 O O . SER A 1 91 ? 36.975 -45.373 -4.391 1.00 51.84 91 SER A O 1
ATOM 728 N N . SER A 1 92 ? 37.587 -45.166 -2.204 1.00 52.38 92 SER A N 1
ATOM 729 C CA . SER A 1 92 ? 38.295 -46.384 -1.791 1.00 52.38 92 SER A CA 1
ATOM 730 C C . SER A 1 92 ? 38.808 -47.345 -2.866 1.00 52.38 92 SER A C 1
ATOM 732 O O . SER A 1 92 ? 38.014 -48.000 -3.535 1.00 52.38 92 SER A O 1
ATOM 734 N N . SER A 1 93 ? 40.128 -47.551 -2.892 1.00 52.53 93 SER A N 1
ATOM 735 C CA . SER A 1 93 ? 40.775 -48.762 -2.351 1.00 52.53 93 SER A CA 1
ATOM 736 C C . SER A 1 93 ? 42.294 -48.650 -2.396 1.00 52.53 93 SER A C 1
ATOM 738 O O . SER A 1 93 ? 42.807 -47.997 -3.329 1.00 52.53 93 SER A O 1
#